Protein AF-A0A0K8QAM3-F1 (afdb_monomer)

Radius of gyration: 26.69 Å; Cα contacts (8 Å, |Δi|>4): 117; chains: 1; bounding box: 47×26×72 Å

Sequence (130 aa):
MVESVHIAEGGRVRLVVLLTIAGCPLRGTITADSESALLAVPGVSAVDVELKVMSQEQRDALKEKLRGPGGQRSIPFNEPGALTKVFAVASGKGGVGKSSVTVNLACAMAAQGLRVGIIDADVYGFSVPA

Mean predicted aligned error: 11.94 Å

Secondary structure (DSSP, 8-state):
-EEEEEE-TTSEEEEEEEESSTT-TTHHHHHHHHHHHHHTSTT--EEEEEEEE--HHHHHHHHHHHH-TT-----GGGSTT--PPP-----SSTTSSHHHHHHHHHHHHHHTT---------SS---S--

pLDDT: mean 86.64, std 12.25, range [45.66, 98.0]

Solvent-accessible surface area (backbone atoms only — not comparable to full-atom values): 8330 Å² total; per-residue (Å²): 89,76,75,48,77,46,78,45,90,84,25,34,36,42,37,33,35,42,33,90,49,86,81,55,87,54,54,66,56,55,47,53,54,50,45,56,59,49,59,71,38,90,72,43,71,45,74,46,76,46,81,46,61,50,52,71,68,57,49,50,56,48,51,50,66,74,44,44,96,77,47,70,82,69,61,72,59,75,41,94,87,45,82,60,80,88,82,88,79,80,68,100,58,86,91,78,46,52,63,61,52,53,51,53,52,43,52,56,43,39,75,72,71,45,91,73,84,87,79,86,85,54,91,85,64,86,81,76,85,133

Nearest PDB structures (foldseek):
  2cu6-assembly1_A  TM=8.035E-01  e=2.277E-03  Thermus thermophilus HB8
  8zkc-assembly1_A-2  TM=4.203E-01  e=6.002E-04  Escherichia coli
  6qek-assembly1_B  TM=6.177E-01  e=7.799E-02  Desulfamplus magnetovallimortis BW-1
  6g6i-assembly1_A-2  TM=5.890E-01  e=6.825E-02  Magnetospirillum gryphiswaldense
  6g55-assembly1_A-2  TM=5.744E-01  e=3.163E-01  Magnetospirillum gryphiswaldense

Foldseek 3Di:
DWPDWDADPQQEIETEDEDQDPPDPCVVVVVVVVQVVSVPDPRHDYYHYHYDYDDPVRNVVVQDVVLPDVSPPDPQCPDPPRPDDDDDQDDPDPPPCSVVCQVVVQVVCVVVVDDDDDDDPDPPDDDDDD

Structure (mmCIF, N/CA/C/O backbone):
data_AF-A0A0K8QAM3-F1
#
_entry.id   AF-A0A0K8QAM3-F1
#
loop_
_atom_site.group_PDB
_atom_site.id
_atom_site.type_symbol
_atom_site.label_atom_id
_atom_site.label_alt_id
_atom_site.label_comp_id
_atom_site.label_asym_id
_atom_site.label_entity_id
_atom_site.label_seq_id
_atom_site.pdbx_PDB_ins_code
_atom_site.Cartn_x
_atom_site.Cartn_y
_atom_site.Cartn_z
_atom_site.occupancy
_atom_site.B_iso_or_equiv
_atom_site.auth_seq_id
_atom_site.auth_comp_id
_atom_site.auth_asym_id
_atom_site.auth_atom_id
_atom_site.pdbx_PDB_model_num
ATOM 1 N N . MET A 1 1 ? 4.055 0.319 -17.560 1.00 79.88 1 MET A N 1
ATOM 2 C CA . MET A 1 1 ? 5.528 0.270 -17.466 1.00 79.88 1 MET A CA 1
ATOM 3 C C . MET A 1 1 ? 6.130 0.634 -18.802 1.00 79.88 1 MET A C 1
ATOM 5 O O . MET A 1 1 ? 6.843 1.610 -18.826 1.00 79.88 1 MET A O 1
ATOM 9 N N . VAL A 1 2 ? 5.797 -0.021 -19.913 1.00 90.94 2 VAL A N 1
ATOM 10 C CA . VAL A 1 2 ? 6.146 0.519 -21.241 1.00 90.94 2 VAL A CA 1
ATOM 11 C C . VAL A 1 2 ? 5.241 1.716 -21.568 1.00 90.94 2 VAL A C 1
ATOM 13 O O . VAL A 1 2 ? 4.025 1.597 -21.421 1.00 90.94 2 VAL A O 1
ATOM 16 N N . GLU A 1 3 ? 5.827 2.860 -21.926 1.00 93.19 3 GLU A N 1
ATOM 17 C CA . GLU A 1 3 ? 5.121 4.067 -22.395 1.00 93.19 3 GLU A CA 1
ATOM 18 C C . GLU A 1 3 ? 4.975 4.051 -23.912 1.00 93.19 3 GLU A C 1
ATOM 20 O O . GLU A 1 3 ? 3.866 4.187 -24.423 1.00 93.19 3 GLU A O 1
ATOM 25 N N . SER A 1 4 ? 6.075 3.846 -24.634 1.00 94.69 4 SER A N 1
ATOM 26 C CA . SER A 1 4 ? 6.057 3.813 -26.092 1.00 94.69 4 SER A CA 1
ATOM 27 C C . SER A 1 4 ? 7.149 2.918 -26.662 1.00 94.69 4 SER A C 1
ATOM 29 O O . SER A 1 4 ? 8.169 2.648 -26.023 1.00 94.69 4 SER A O 1
ATOM 31 N N . VAL A 1 5 ? 6.904 2.457 -27.888 1.00 95.94 5 VAL A N 1
ATOM 32 C CA . VAL A 1 5 ? 7.865 1.743 -28.727 1.00 95.94 5 VAL A CA 1
ATOM 33 C C . VAL A 1 5 ? 7.839 2.403 -30.098 1.00 95.94 5 VAL A C 1
ATOM 35 O O . VAL A 1 5 ? 6.779 2.502 -30.716 1.00 95.94 5 VAL A O 1
ATOM 38 N N . HIS A 1 6 ? 8.995 2.853 -30.571 1.00 96.19 6 HIS A N 1
ATOM 39 C CA . HIS A 1 6 ? 9.159 3.428 -31.902 1.00 96.19 6 HIS A CA 1
ATOM 40 C C . HIS A 1 6 ? 10.180 2.613 -32.685 1.00 96.19 6 HIS A C 1
ATOM 42 O O . HIS A 1 6 ? 11.269 2.341 -32.187 1.00 96.19 6 HIS A O 1
ATOM 48 N N . ILE A 1 7 ? 9.833 2.240 -33.914 1.00 95.19 7 ILE A N 1
ATOM 49 C CA . ILE A 1 7 ? 10.699 1.472 -34.809 1.00 95.19 7 ILE A CA 1
ATOM 50 C C . ILE A 1 7 ? 11.054 2.388 -35.976 1.00 95.19 7 ILE A C 1
ATOM 52 O O . ILE A 1 7 ? 10.169 2.841 -36.699 1.00 95.19 7 ILE A O 1
ATOM 56 N N . ALA A 1 8 ? 12.336 2.705 -36.120 1.00 91.38 8 ALA A N 1
ATOM 57 C CA . ALA A 1 8 ? 12.849 3.518 -37.214 1.00 91.38 8 ALA A CA 1
ATOM 58 C C . ALA A 1 8 ? 13.244 2.649 -38.417 1.00 91.38 8 ALA A C 1
ATOM 60 O O . ALA A 1 8 ? 13.491 1.444 -38.291 1.00 91.38 8 ALA A O 1
ATOM 61 N N . GLU A 1 9 ? 13.361 3.283 -39.585 1.00 86.50 9 GLU A N 1
ATOM 62 C CA . GLU A 1 9 ? 13.928 2.643 -40.772 1.00 86.50 9 GLU A CA 1
ATOM 63 C C . GLU A 1 9 ? 15.339 2.105 -40.476 1.00 86.50 9 GLU A C 1
ATOM 65 O O . GLU A 1 9 ? 16.136 2.729 -39.770 1.00 86.50 9 GLU A O 1
ATOM 70 N N . GLY A 1 10 ? 15.633 0.904 -40.979 1.00 86.56 10 GLY A N 1
ATOM 71 C CA . GLY A 1 10 ? 16.888 0.201 -40.698 1.00 86.56 10 GLY A CA 1
ATOM 72 C C . GLY A 1 10 ? 16.900 -0.618 -39.402 1.00 86.56 10 GLY A C 1
ATOM 73 O O . GLY A 1 10 ? 17.960 -1.116 -39.031 1.00 86.56 10 GLY A O 1
ATOM 74 N N . GLY A 1 11 ? 15.760 -0.786 -38.719 1.00 90.88 11 GLY A N 1
ATOM 75 C CA . GLY A 1 11 ? 15.616 -1.754 -37.621 1.00 90.88 11 GLY A CA 1
ATOM 76 C C . GLY A 1 11 ? 15.990 -1.233 -36.232 1.00 90.88 11 GLY A C 1
ATOM 77 O O . GLY A 1 11 ? 16.149 -2.020 -35.302 1.00 90.88 11 GLY A O 1
ATOM 78 N N . ARG A 1 12 ? 16.149 0.082 -36.057 1.00 95.06 12 ARG A N 1
ATOM 79 C CA . ARG A 1 12 ? 16.437 0.667 -34.740 1.00 95.06 12 ARG A CA 1
ATOM 80 C C . ARG A 1 12 ? 15.151 0.813 -33.929 1.00 95.06 12 ARG A C 1
ATOM 82 O O . ARG A 1 12 ? 14.203 1.442 -34.395 1.00 95.06 12 ARG A O 1
ATOM 89 N N . VAL A 1 13 ? 15.140 0.295 -32.705 1.00 97.00 13 VAL A N 1
ATOM 90 C CA . VAL A 1 13 ? 14.004 0.368 -31.779 1.00 97.00 13 VAL A CA 1
ATOM 91 C C . VAL A 1 13 ? 14.319 1.338 -30.646 1.00 97.00 13 VAL A C 1
ATOM 93 O O . VAL A 1 13 ? 15.334 1.195 -29.973 1.00 97.00 13 VAL A O 1
ATOM 96 N N . ARG A 1 14 ? 13.432 2.302 -30.397 1.00 96.50 14 ARG A N 1
ATOM 97 C CA . ARG A 1 14 ? 13.445 3.132 -29.189 1.00 96.50 14 ARG A CA 1
ATOM 98 C C . ARG A 1 14 ? 12.306 2.709 -28.273 1.00 96.50 14 ARG A C 1
ATOM 100 O O . ARG A 1 14 ? 11.140 2.784 -28.662 1.00 96.50 14 ARG A O 1
ATOM 107 N N . LEU A 1 15 ? 12.649 2.277 -27.067 1.00 96.69 15 LEU A N 1
ATOM 108 C CA . LEU A 1 15 ? 11.724 1.847 -26.026 1.00 96.69 15 LEU A CA 1
ATOM 109 C C . LEU A 1 15 ? 11.734 2.870 -24.893 1.00 96.69 15 LEU A C 1
ATOM 111 O O . LEU A 1 15 ? 12.790 3.171 -24.346 1.00 96.69 15 LEU A O 1
ATOM 115 N N . VAL A 1 16 ? 10.561 3.351 -24.485 1.00 96.25 16 VAL A N 1
ATOM 116 C CA . VAL A 1 16 ? 10.433 4.187 -23.286 1.00 96.25 16 VAL A CA 1
ATOM 117 C C . VAL A 1 16 ? 9.748 3.399 -22.176 1.00 96.25 16 VAL A C 1
ATOM 119 O O . VAL A 1 16 ? 8.623 2.920 -22.342 1.00 96.25 16 VAL A O 1
ATOM 122 N N . VAL A 1 17 ? 10.411 3.278 -21.024 1.00 94.69 17 VAL A N 1
ATOM 123 C CA . VAL A 1 17 ? 9.899 2.578 -19.840 1.00 94.69 17 VAL A CA 1
ATOM 124 C C . VAL A 1 17 ? 9.732 3.553 -18.676 1.00 94.69 17 VAL A C 1
ATOM 126 O O . VAL A 1 17 ? 10.663 4.222 -18.238 1.00 94.69 17 VAL A O 1
ATOM 129 N N . LEU A 1 18 ? 8.523 3.599 -18.128 1.00 93.00 18 LEU A N 1
ATOM 130 C CA . LEU A 1 18 ? 8.169 4.319 -16.916 1.00 93.00 18 LEU A CA 1
ATOM 131 C C . LEU A 1 18 ? 8.451 3.474 -15.672 1.00 93.00 18 LEU A C 1
ATOM 133 O O . LEU A 1 18 ? 7.848 2.415 -15.463 1.00 93.00 18 LEU A O 1
ATOM 137 N N . LEU A 1 19 ? 9.299 4.008 -14.802 1.00 91.12 19 LEU A N 1
ATOM 138 C CA . LEU A 1 19 ? 9.567 3.527 -13.456 1.00 91.12 19 LEU A CA 1
ATOM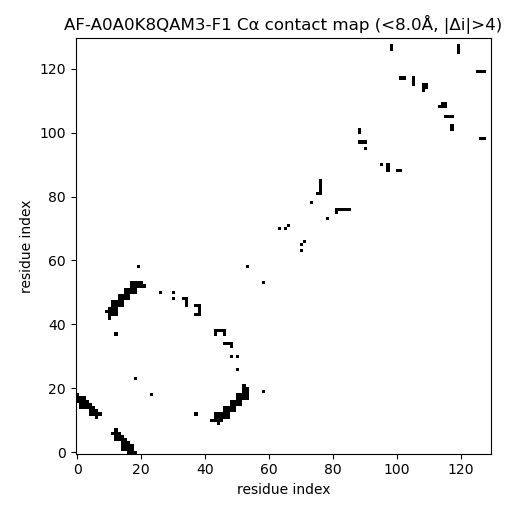 139 C C . LEU A 1 19 ? 8.579 4.147 -12.465 1.00 91.12 19 LEU A C 1
ATOM 141 O O . LEU A 1 19 ? 8.245 5.331 -12.540 1.00 91.12 19 LEU A O 1
ATOM 145 N N . THR A 1 20 ? 8.152 3.363 -11.480 1.00 84.62 20 THR A N 1
ATOM 146 C CA . THR A 1 20 ? 7.223 3.822 -10.434 1.00 84.62 20 THR A CA 1
ATOM 147 C C . THR A 1 20 ? 7.851 4.849 -9.490 1.00 84.62 20 THR A C 1
ATOM 149 O O . THR A 1 20 ? 7.137 5.677 -8.928 1.00 84.62 20 THR A O 1
ATOM 152 N N . ILE A 1 21 ? 9.178 4.823 -9.332 1.00 85.12 21 ILE A N 1
ATOM 153 C CA . ILE A 1 21 ? 9.952 5.739 -8.489 1.00 85.12 21 ILE A CA 1
ATOM 154 C C . ILE A 1 21 ? 11.272 6.130 -9.163 1.00 85.12 21 ILE A C 1
ATOM 156 O O . ILE A 1 21 ? 11.840 5.368 -9.946 1.00 85.12 21 ILE A O 1
ATOM 160 N N . ALA A 1 22 ? 11.803 7.299 -8.799 1.00 78.06 22 ALA A N 1
ATOM 161 C CA . ALA A 1 22 ? 13.105 7.764 -9.275 1.00 78.06 22 ALA A CA 1
ATOM 162 C C . ALA A 1 22 ? 14.273 6.920 -8.733 1.00 78.06 22 ALA A C 1
ATOM 164 O O . ALA A 1 22 ? 15.263 6.734 -9.418 1.00 78.06 22 ALA A O 1
ATOM 165 N N . GLY A 1 23 ? 14.165 6.363 -7.528 1.00 80.31 23 GLY A N 1
ATOM 166 C CA . GLY A 1 23 ? 15.245 5.588 -6.909 1.00 80.31 23 GLY A CA 1
ATOM 167 C C . GLY A 1 23 ? 15.279 4.103 -7.275 1.00 80.31 23 GLY A C 1
ATOM 168 O O . GLY A 1 23 ? 15.796 3.327 -6.483 1.00 80.31 23 GLY A O 1
ATOM 169 N N . CYS A 1 24 ? 14.670 3.668 -8.384 1.00 81.06 24 CYS A N 1
ATOM 170 C CA . CYS A 1 24 ? 14.531 2.235 -8.661 1.00 81.06 24 CYS A CA 1
ATOM 171 C C . CYS A 1 24 ? 15.917 1.556 -8.782 1.00 81.06 24 CYS A C 1
ATOM 173 O O . CYS A 1 24 ? 16.656 1.874 -9.717 1.00 81.06 24 CYS A O 1
ATOM 175 N N . PRO A 1 25 ? 16.273 0.612 -7.885 1.00 84.19 25 PRO A N 1
ATOM 176 C CA . PRO A 1 25 ? 17.587 -0.037 -7.902 1.00 84.19 25 PRO A CA 1
ATOM 177 C C . PRO A 1 25 ? 17.756 -0.979 -9.101 1.00 84.19 25 PRO A C 1
ATOM 179 O O . PRO A 1 25 ? 18.874 -1.303 -9.481 1.00 84.19 25 PRO A O 1
ATOM 182 N N . LEU A 1 26 ? 16.649 -1.377 -9.734 1.00 89.00 26 LEU A N 1
ATOM 183 C CA . LEU A 1 26 ? 16.622 -2.298 -10.871 1.00 89.00 26 LEU A CA 1
ATOM 184 C C . LEU A 1 26 ? 16.786 -1.607 -12.232 1.00 89.00 26 LEU A C 1
ATOM 186 O O . LEU A 1 26 ? 16.614 -2.255 -13.256 1.00 89.00 26 LEU A O 1
ATOM 190 N N . ARG A 1 27 ? 17.113 -0.308 -12.275 1.00 88.00 27 ARG A N 1
ATOM 191 C CA . ARG A 1 27 ? 17.309 0.451 -13.526 1.00 88.00 27 ARG A CA 1
ATOM 192 C C . ARG A 1 27 ? 18.217 -0.268 -14.524 1.00 88.00 27 ARG A C 1
ATOM 194 O O . ARG A 1 27 ? 17.813 -0.462 -15.662 1.00 88.00 27 ARG A O 1
ATOM 201 N N . GLY A 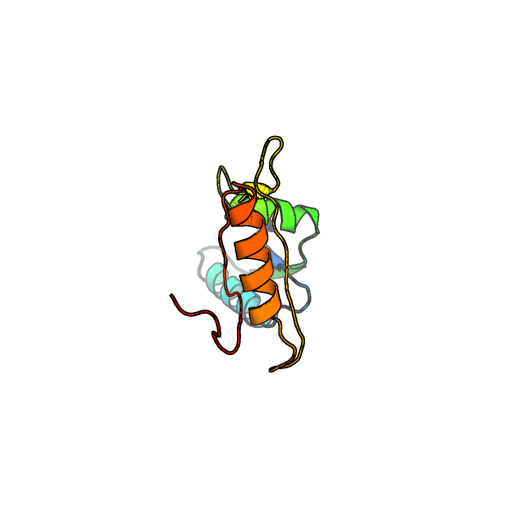1 28 ? 19.400 -0.696 -14.076 1.00 90.56 28 GLY A N 1
ATOM 202 C CA . GLY A 1 28 ? 20.366 -1.388 -14.933 1.00 90.56 28 GLY A CA 1
ATOM 203 C C . GLY A 1 28 ? 19.838 -2.724 -15.455 1.00 90.56 28 GLY A C 1
ATOM 204 O O . GLY A 1 28 ? 19.952 -3.001 -16.643 1.00 90.56 28 GLY A O 1
ATOM 205 N N . THR A 1 29 ? 19.195 -3.510 -14.587 1.00 92.94 29 THR A N 1
ATOM 206 C CA . THR A 1 29 ? 18.574 -4.789 -14.957 1.00 92.94 29 THR A CA 1
ATOM 207 C C . THR A 1 29 ? 17.465 -4.596 -15.986 1.00 92.94 29 THR A C 1
ATOM 209 O O . THR A 1 29 ? 17.460 -5.269 -17.005 1.00 92.94 29 THR A O 1
ATOM 212 N N . ILE A 1 30 ? 16.569 -3.627 -15.776 1.00 92.69 30 ILE A N 1
ATOM 213 C CA . ILE A 1 30 ? 15.461 -3.346 -16.700 1.00 92.69 30 ILE A CA 1
ATOM 214 C C . ILE A 1 30 ? 15.989 -2.940 -18.078 1.00 92.69 30 ILE A C 1
ATOM 216 O O . ILE A 1 30 ? 15.458 -3.412 -19.081 1.00 92.69 30 ILE A O 1
ATOM 220 N N . THR A 1 31 ? 17.020 -2.092 -18.141 1.00 94.19 31 THR A N 1
ATOM 221 C CA . THR A 1 31 ? 17.662 -1.715 -19.407 1.00 94.19 31 THR A CA 1
ATOM 222 C C . THR A 1 31 ? 18.260 -2.936 -20.103 1.00 94.19 31 THR A C 1
ATOM 224 O O . THR A 1 31 ? 17.873 -3.226 -21.231 1.00 94.19 31 THR A O 1
ATOM 227 N N . ALA A 1 32 ? 19.126 -3.690 -19.418 1.00 95.31 32 ALA A N 1
ATOM 228 C CA . ALA A 1 32 ? 19.829 -4.831 -20.003 1.00 95.31 32 ALA A CA 1
ATOM 229 C C . ALA A 1 32 ? 18.873 -5.942 -20.470 1.00 95.31 32 ALA A C 1
ATOM 231 O O . ALA A 1 32 ? 19.013 -6.456 -21.579 1.00 95.31 32 ALA A O 1
ATOM 232 N N . ASP A 1 33 ? 17.868 -6.279 -19.658 1.00 96.38 33 ASP A N 1
ATOM 233 C CA . ASP A 1 33 ? 16.877 -7.302 -20.000 1.00 96.38 33 ASP A CA 1
ATOM 234 C C . ASP A 1 33 ? 16.021 -6.862 -21.194 1.00 96.38 33 ASP A C 1
ATOM 236 O O . ASP A 1 33 ? 15.729 -7.667 -22.080 1.00 96.38 33 ASP A O 1
ATOM 240 N N . SER A 1 34 ? 15.648 -5.577 -21.253 1.00 95.81 34 SER A N 1
ATOM 241 C CA . SER A 1 34 ? 14.869 -5.030 -22.370 1.00 95.81 34 SER A CA 1
ATOM 242 C C . SER A 1 34 ? 15.673 -5.009 -23.670 1.00 95.81 34 SER A C 1
ATOM 244 O O . SER A 1 34 ? 15.144 -5.380 -24.715 1.00 95.81 34 SER A O 1
ATOM 246 N N . GLU A 1 35 ? 16.945 -4.607 -23.619 1.00 96.06 35 GLU A N 1
ATOM 247 C CA . GLU A 1 35 ? 17.847 -4.629 -24.776 1.00 96.06 35 GLU A CA 1
ATOM 248 C C . GLU A 1 35 ? 18.067 -6.053 -25.282 1.00 96.06 35 GLU A C 1
ATOM 250 O O . GLU A 1 35 ? 17.881 -6.315 -26.469 1.00 96.06 35 GLU A O 1
ATOM 255 N N . SER A 1 36 ? 18.386 -6.986 -24.380 1.00 96.88 36 SER A N 1
ATOM 256 C CA . SER A 1 36 ? 18.585 -8.401 -24.705 1.00 96.88 36 SER A CA 1
ATOM 257 C C . SER A 1 36 ? 17.348 -9.010 -25.373 1.00 96.88 36 SER A C 1
ATOM 259 O O . SER A 1 36 ? 17.448 -9.638 -26.430 1.00 96.88 36 SER A O 1
ATOM 261 N N . ALA A 1 37 ? 16.159 -8.762 -24.813 1.00 96.12 37 ALA A N 1
ATOM 262 C CA . ALA A 1 37 ? 14.906 -9.263 -25.365 1.00 96.12 37 ALA A CA 1
ATOM 263 C C . ALA A 1 37 ? 14.580 -8.665 -26.744 1.00 96.12 37 ALA A C 1
ATOM 265 O O . ALA A 1 37 ? 14.111 -9.383 -27.626 1.00 96.12 37 ALA A O 1
ATOM 266 N N . LEU A 1 38 ? 14.825 -7.366 -26.948 1.00 95.75 38 LEU A N 1
ATOM 267 C CA . LEU A 1 38 ? 14.532 -6.688 -28.213 1.00 95.75 38 LEU A CA 1
ATOM 268 C C . LEU A 1 38 ? 15.544 -7.027 -29.314 1.00 95.75 38 LEU A C 1
ATOM 270 O O . LEU A 1 38 ? 15.144 -7.177 -30.465 1.00 95.75 38 LEU A O 1
ATOM 274 N N . LEU A 1 39 ? 16.825 -7.204 -28.984 1.00 96.12 39 LEU A N 1
ATOM 275 C CA . LEU A 1 39 ? 17.857 -7.614 -29.945 1.00 96.12 39 LEU A CA 1
ATOM 276 C C . LEU A 1 39 ? 17.663 -9.048 -30.456 1.00 96.12 39 LEU A C 1
ATOM 278 O O . LEU A 1 39 ? 18.119 -9.375 -31.549 1.00 96.12 39 LEU A O 1
ATOM 282 N N . ALA A 1 40 ? 16.966 -9.900 -29.702 1.00 96.69 40 ALA A N 1
ATOM 283 C CA . ALA A 1 40 ? 16.603 -11.242 -30.153 1.00 96.69 40 ALA A CA 1
ATOM 284 C C . ALA A 1 40 ? 15.500 -11.246 -31.235 1.00 96.69 40 ALA A C 1
ATOM 286 O O . ALA A 1 40 ? 15.243 -12.286 -31.845 1.00 96.69 40 ALA A O 1
ATOM 287 N N . VAL A 1 41 ? 14.835 -10.111 -31.482 1.00 95.75 41 VAL A N 1
ATOM 288 C CA . VAL A 1 41 ? 13.764 -10.001 -32.478 1.00 95.75 41 VAL A CA 1
ATOM 289 C C . VAL A 1 41 ? 14.363 -9.826 -33.884 1.00 95.75 41 VAL A C 1
ATOM 291 O O . VAL A 1 41 ? 15.123 -8.881 -34.115 1.00 95.75 41 VAL A O 1
ATOM 294 N N . PRO A 1 42 ? 14.006 -10.679 -34.866 1.00 94.69 42 PRO A N 1
ATOM 295 C CA . PRO A 1 42 ? 14.496 -10.544 -36.235 1.00 94.69 42 PRO A CA 1
ATOM 296 C C . PRO A 1 42 ? 14.191 -9.168 -36.839 1.00 94.69 42 PRO A C 1
ATOM 298 O O . PRO A 1 42 ? 13.064 -8.682 -36.770 1.00 94.69 42 PRO A O 1
ATOM 301 N N . GLY A 1 43 ? 15.198 -8.559 -37.468 1.00 92.94 43 GLY A N 1
ATOM 302 C CA . GLY A 1 43 ? 15.084 -7.232 -38.080 1.00 92.94 43 GLY A CA 1
ATOM 303 C C . GLY A 1 43 ? 15.402 -6.066 -37.141 1.00 92.94 43 GLY A C 1
ATOM 304 O O . GLY A 1 43 ? 15.476 -4.935 -37.617 1.00 92.94 43 GLY A O 1
ATOM 305 N N . VAL A 1 44 ? 15.643 -6.316 -35.848 1.00 96.19 44 VAL A N 1
ATOM 306 C CA . VAL A 1 44 ? 16.160 -5.301 -34.922 1.00 96.19 44 VAL A CA 1
ATOM 307 C C . VAL A 1 44 ? 17.678 -5.208 -35.057 1.00 96.19 44 VAL A C 1
ATOM 309 O O . VAL A 1 44 ? 18.392 -6.193 -34.897 1.00 96.19 44 VAL A O 1
ATOM 312 N N . SER A 1 45 ? 18.180 -4.015 -35.365 1.00 94.38 45 SER A N 1
ATOM 313 C CA . SER A 1 45 ? 19.610 -3.742 -35.558 1.00 94.38 45 SER A CA 1
ATOM 314 C C . SER A 1 45 ? 20.239 -2.986 -34.390 1.00 94.38 45 SER A C 1
ATOM 316 O O . SER A 1 45 ? 21.445 -3.075 -34.172 1.00 94.38 45 SER A O 1
ATOM 318 N N . ALA A 1 46 ? 19.435 -2.228 -33.643 1.00 94.94 46 ALA A N 1
ATOM 319 C CA . ALA A 1 46 ? 19.871 -1.454 -32.489 1.00 94.94 46 ALA A CA 1
ATOM 320 C C . ALA A 1 46 ? 18.685 -1.159 -31.567 1.00 94.94 46 ALA A C 1
ATOM 322 O O . ALA A 1 46 ? 17.556 -1.006 -32.038 1.00 94.94 46 ALA A O 1
ATOM 323 N N . VAL A 1 47 ? 18.952 -1.022 -30.269 1.00 96.88 47 VAL A N 1
ATOM 324 C CA . VAL A 1 47 ? 17.945 -0.712 -29.249 1.00 96.88 47 VAL A CA 1
ATOM 325 C C . VAL A 1 47 ? 18.419 0.474 -28.412 1.00 96.88 47 VAL A C 1
ATOM 327 O O . VAL A 1 47 ? 19.584 0.532 -28.037 1.00 96.88 47 VAL A O 1
ATOM 330 N N . ASP A 1 48 ? 17.518 1.415 -28.147 1.00 95.31 48 ASP A N 1
ATOM 331 C CA . ASP A 1 48 ? 17.705 2.537 -27.224 1.00 95.31 48 ASP A CA 1
ATOM 332 C C . ASP A 1 48 ? 16.597 2.491 -26.166 1.00 95.31 48 ASP A C 1
ATOM 334 O O . ASP A 1 48 ? 15.411 2.570 -26.506 1.00 95.31 48 ASP A O 1
ATOM 338 N N . VAL A 1 49 ? 16.968 2.317 -24.896 1.00 96.00 49 VAL A N 1
ATOM 339 C CA . VAL A 1 49 ? 16.018 2.225 -23.780 1.00 96.00 49 VAL A CA 1
ATOM 340 C C . VAL A 1 49 ? 16.082 3.489 -22.934 1.00 96.00 49 VAL A C 1
ATOM 342 O O . VAL A 1 49 ? 17.034 3.728 -22.193 1.00 96.00 49 VAL A O 1
ATOM 345 N N . GLU A 1 50 ? 15.011 4.273 -22.976 1.00 95.12 50 GLU A N 1
ATOM 346 C CA . GLU A 1 50 ? 14.849 5.463 -22.152 1.00 95.12 50 GLU A CA 1
ATOM 347 C C . GLU A 1 50 ? 14.021 5.138 -20.904 1.00 95.12 50 GLU A C 1
ATOM 349 O O . GLU A 1 50 ? 12.870 4.704 -20.989 1.00 95.12 50 GLU A O 1
ATOM 354 N N . LEU A 1 51 ? 14.588 5.391 -19.723 1.00 94.31 51 LEU A N 1
ATOM 355 C CA . LEU A 1 51 ? 13.877 5.247 -18.456 1.00 94.31 51 LEU A CA 1
ATOM 356 C C . LEU A 1 51 ? 13.359 6.604 -17.975 1.00 94.31 51 LEU A C 1
ATOM 358 O O . LEU A 1 51 ? 14.135 7.517 -17.696 1.00 94.31 51 LEU A O 1
ATOM 362 N N . LYS A 1 52 ? 12.046 6.711 -17.785 1.00 93.88 52 LYS A N 1
ATOM 363 C CA . LYS A 1 52 ? 11.382 7.886 -17.203 1.00 93.88 52 LYS A CA 1
ATOM 364 C C . LYS A 1 52 ? 10.707 7.524 -15.887 1.00 93.88 52 LYS A C 1
ATOM 366 O O . LYS A 1 52 ? 10.552 6.355 -15.548 1.00 93.88 52 LYS A O 1
ATOM 371 N N . VAL A 1 53 ? 10.302 8.526 -15.116 1.00 93.25 53 VAL A N 1
ATOM 372 C CA . VAL A 1 53 ? 9.562 8.322 -13.863 1.00 93.25 53 VAL A CA 1
ATOM 373 C C . VAL A 1 53 ? 8.097 8.656 -14.095 1.00 93.25 53 VAL A C 1
ATOM 375 O O . VAL A 1 53 ? 7.791 9.681 -14.694 1.00 93.25 53 VAL A O 1
ATOM 378 N N . MET A 1 54 ? 7.197 7.809 -13.595 1.00 92.69 54 MET A N 1
ATOM 379 C CA . MET A 1 54 ? 5.759 8.053 -13.687 1.00 92.69 54 MET A CA 1
ATOM 380 C C . MET A 1 54 ? 5.363 9.353 -12.982 1.00 92.69 54 MET A C 1
ATOM 382 O O . MET A 1 54 ? 5.760 9.567 -11.825 1.00 92.69 54 MET A O 1
ATOM 386 N N . SER A 1 55 ? 4.509 10.144 -13.635 1.00 91.81 55 SER A N 1
ATOM 387 C CA . SER A 1 55 ? 3.764 11.238 -13.007 1.00 91.81 55 SER A CA 1
ATOM 388 C C . SER A 1 55 ? 2.769 10.709 -11.967 1.00 91.81 55 SER A C 1
ATOM 390 O O . SER A 1 55 ? 2.485 9.510 -11.900 1.00 91.81 55 SER A O 1
ATOM 392 N N . GLN A 1 56 ? 2.220 11.602 -11.140 1.00 87.12 56 GLN A N 1
ATOM 393 C CA . GLN A 1 56 ? 1.203 11.232 -10.154 1.00 87.12 56 GLN A CA 1
ATOM 394 C C . GLN A 1 56 ? -0.046 10.636 -10.828 1.00 87.12 56 GLN A C 1
ATOM 396 O O . GLN A 1 56 ? -0.497 9.564 -10.436 1.00 87.12 56 GLN A O 1
ATOM 401 N N . GLU A 1 57 ? -0.516 11.259 -11.909 1.00 88.69 57 GLU A N 1
ATOM 402 C CA . GLU A 1 57 ? -1.645 10.785 -12.720 1.00 88.69 57 GLU A CA 1
ATOM 403 C C . GLU A 1 57 ? -1.389 9.388 -13.302 1.00 88.69 57 GLU A C 1
ATOM 405 O O . GLU A 1 57 ? -2.229 8.498 -13.186 1.00 88.69 57 GLU A O 1
ATOM 410 N N . GLN A 1 58 ? -0.195 9.149 -13.857 1.00 89.19 58 GLN A N 1
ATOM 411 C CA . GLN A 1 58 ? 0.189 7.835 -14.384 1.00 89.19 58 GLN A CA 1
ATOM 412 C C . GLN A 1 58 ? 0.237 6.764 -13.283 1.00 89.19 58 GLN A C 1
ATOM 414 O O . GLN A 1 58 ? -0.152 5.617 -13.516 1.00 89.19 58 GLN A O 1
ATOM 419 N N . ARG A 1 59 ? 0.695 7.117 -12.072 1.00 86.62 59 ARG A N 1
ATOM 420 C CA . ARG A 1 59 ? 0.682 6.202 -10.918 1.00 86.62 59 ARG A CA 1
ATOM 421 C C . ARG A 1 59 ? -0.738 5.886 -10.476 1.00 86.62 59 ARG A C 1
ATOM 423 O O . ARG A 1 59 ? -1.008 4.739 -10.131 1.00 86.62 59 ARG A O 1
ATOM 430 N N . ASP A 1 60 ? -1.623 6.872 -10.463 1.00 84.06 60 ASP A N 1
ATOM 431 C CA . ASP A 1 60 ? -3.002 6.690 -10.023 1.00 84.06 60 ASP A CA 1
ATOM 432 C C . ASP A 1 60 ? -3.809 5.866 -11.035 1.00 84.06 60 ASP A C 1
ATOM 434 O O . ASP A 1 60 ? -4.450 4.894 -10.635 1.00 84.06 60 ASP A O 1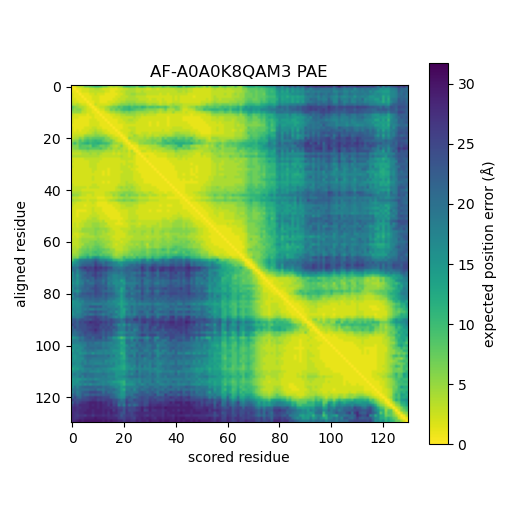
ATOM 438 N N . ALA A 1 61 ? -3.633 6.108 -12.337 1.00 85.38 61 ALA A N 1
ATOM 439 C CA . ALA A 1 61 ? -4.182 5.258 -13.396 1.00 85.38 61 ALA A CA 1
ATOM 440 C C . ALA A 1 61 ? -3.651 3.812 -13.324 1.00 85.38 61 ALA A C 1
ATOM 442 O O . ALA A 1 61 ? -4.397 2.846 -13.505 1.00 85.38 61 ALA A O 1
ATOM 443 N N . LEU A 1 62 ? -2.360 3.627 -13.012 1.00 85.19 62 LEU A N 1
ATOM 444 C CA . LEU A 1 62 ? -1.798 2.292 -12.795 1.00 85.19 62 LEU A CA 1
ATOM 445 C C . LEU A 1 62 ? -2.407 1.615 -11.559 1.00 85.19 62 LEU A C 1
ATOM 447 O O . LEU A 1 62 ? -2.736 0.431 -11.625 1.00 85.19 62 LEU A O 1
ATOM 451 N N . LYS A 1 63 ? -2.575 2.336 -10.442 1.00 81.50 63 LYS A N 1
ATOM 452 C CA . LYS A 1 63 ? -3.235 1.799 -9.240 1.00 81.50 63 LYS A CA 1
ATOM 453 C C . LYS A 1 63 ? -4.656 1.354 -9.557 1.00 81.50 63 LYS A C 1
ATOM 455 O O . LYS A 1 63 ? -5.042 0.276 -9.127 1.00 81.50 63 LYS A O 1
ATOM 460 N N . GLU A 1 64 ? -5.414 2.154 -10.296 1.00 81.50 64 GLU A N 1
ATOM 461 C CA . GLU A 1 64 ? -6.779 1.817 -10.700 1.00 81.50 64 GLU A CA 1
ATOM 462 C C . GLU A 1 64 ? -6.807 0.532 -11.538 1.00 81.50 64 GLU A C 1
ATOM 464 O O . GLU A 1 64 ? -7.506 -0.421 -11.191 1.00 81.50 64 GLU A O 1
ATOM 469 N N . LYS A 1 65 ? -5.944 0.442 -12.558 1.00 82.81 65 LYS A N 1
ATOM 470 C CA . LYS A 1 65 ? -5.830 -0.744 -13.418 1.00 82.81 65 LYS A CA 1
ATOM 471 C C . LYS A 1 65 ? -5.425 -2.007 -12.650 1.00 82.81 65 LYS A C 1
ATOM 473 O O . LYS A 1 65 ? -5.948 -3.081 -12.930 1.00 82.81 65 LYS A O 1
ATOM 478 N N . LEU A 1 66 ? -4.502 -1.893 -11.692 1.00 82.50 66 LEU A N 1
ATOM 479 C CA . LEU A 1 66 ? -4.032 -3.023 -10.878 1.00 82.50 66 LEU A CA 1
ATOM 480 C C . LEU A 1 66 ? -5.055 -3.484 -9.834 1.00 82.50 66 LEU A C 1
ATOM 482 O O . LEU A 1 66 ? -5.020 -4.638 -9.419 1.00 82.50 66 LEU A O 1
ATOM 486 N N . ARG A 1 67 ? -5.942 -2.594 -9.382 1.00 75.75 67 ARG A N 1
ATOM 487 C CA . ARG A 1 67 ? -6.935 -2.905 -8.347 1.00 75.75 67 ARG A CA 1
ATOM 488 C C . ARG A 1 67 ? -8.194 -3.594 -8.895 1.00 75.75 67 ARG A C 1
ATOM 490 O O . ARG A 1 67 ? -8.940 -4.158 -8.099 1.00 75.75 67 ARG A O 1
ATOM 497 N N . GLY A 1 68 ? -8.398 -3.604 -10.216 1.00 70.69 68 GLY A N 1
ATOM 498 C CA . GLY A 1 68 ? -9.531 -4.256 -10.884 1.00 70.69 68 GLY A CA 1
ATOM 499 C C . GLY A 1 68 ? -10.882 -3.542 -10.679 1.00 70.69 68 GLY A C 1
ATOM 500 O O . GLY A 1 68 ? -10.961 -2.561 -9.932 1.00 70.69 68 GLY A O 1
ATOM 501 N N . PRO A 1 69 ? -11.967 -4.006 -11.334 1.00 56.25 69 PRO A N 1
ATOM 502 C CA . PRO A 1 69 ? -13.316 -3.487 -11.097 1.00 56.25 69 PRO A CA 1
ATOM 503 C C . PRO A 1 69 ? -13.713 -3.706 -9.626 1.00 56.25 69 PRO A C 1
ATOM 505 O O . PRO A 1 69 ? -13.651 -4.832 -9.138 1.00 56.25 69 PRO A O 1
ATOM 508 N N . GLY A 1 70 ? -14.087 -2.638 -8.908 1.00 60.44 70 GLY A N 1
ATOM 509 C CA . GLY A 1 70 ? -14.315 -2.668 -7.449 1.00 60.44 70 GLY A CA 1
ATOM 510 C C . GLY A 1 70 ? -13.072 -2.354 -6.597 1.00 60.44 70 GLY A C 1
ATOM 511 O O . GLY A 1 70 ? -13.068 -2.560 -5.387 1.00 60.44 70 GLY A O 1
ATOM 512 N N . GLY A 1 71 ? -12.006 -1.849 -7.222 1.00 56.41 71 GLY A N 1
ATOM 513 C CA . GLY A 1 71 ? -10.665 -1.712 -6.655 1.00 56.41 71 GLY A CA 1
ATOM 514 C C . GLY A 1 71 ? -10.460 -0.720 -5.502 1.00 56.41 71 GLY A C 1
ATOM 515 O O . GLY A 1 71 ? -9.384 -0.692 -4.894 1.00 56.41 71 GLY A O 1
ATOM 516 N N . GLN A 1 72 ? -11.456 0.090 -5.153 1.00 60.62 72 GLN A N 1
ATOM 517 C CA . GLN A 1 72 ? -11.461 0.753 -3.853 1.00 60.62 72 GLN A CA 1
ATOM 518 C C . GLN A 1 72 ? -12.065 -0.217 -2.847 1.00 60.62 72 GLN A C 1
ATOM 520 O O . GLN A 1 72 ? -13.279 -0.334 -2.741 1.00 60.62 72 GLN A O 1
ATOM 525 N N . ARG A 1 73 ? -11.205 -0.888 -2.068 1.00 61.84 73 ARG A N 1
ATOM 526 C CA . ARG A 1 73 ? -11.628 -1.390 -0.758 1.00 61.84 73 ARG A CA 1
ATOM 527 C C . ARG A 1 73 ? -12.031 -0.167 0.063 1.00 61.84 73 ARG A C 1
ATOM 529 O O . ARG A 1 73 ? -11.177 0.469 0.681 1.00 61.84 73 ARG A O 1
ATOM 536 N N . SER A 1 74 ? -13.302 0.213 -0.014 1.00 71.00 74 SER A N 1
ATOM 537 C CA . SER A 1 74 ? -13.889 1.135 0.940 1.00 71.00 74 SER A CA 1
ATOM 538 C C . SER A 1 74 ? -13.784 0.482 2.313 1.00 71.00 74 SER A C 1
ATOM 540 O O . SER A 1 74 ? -13.865 -0.740 2.456 1.00 71.00 74 SER A O 1
ATOM 542 N N . ILE A 1 75 ? -13.514 1.289 3.334 1.00 78.56 75 ILE A N 1
ATOM 543 C CA . ILE A 1 75 ? -13.672 0.831 4.709 1.00 78.56 75 ILE A CA 1
ATOM 544 C C . ILE A 1 75 ? -15.178 0.904 4.959 1.00 78.56 75 ILE A C 1
ATOM 546 O O . ILE A 1 75 ? -15.688 2.024 4.993 1.00 78.56 75 ILE A O 1
ATOM 550 N N . PRO A 1 76 ? -15.894 -0.222 5.143 1.00 80.75 76 PRO A N 1
ATOM 551 C CA . PRO A 1 76 ? -17.356 -0.197 5.248 1.00 80.75 76 PRO A CA 1
ATOM 552 C C . PRO A 1 76 ? -17.847 0.700 6.393 1.00 80.75 76 PRO A C 1
ATOM 554 O O . PRO A 1 76 ? -18.917 1.290 6.327 1.00 80.75 76 PRO A O 1
ATOM 557 N N . PHE A 1 77 ? -17.026 0.864 7.436 1.00 83.12 77 PHE A N 1
ATOM 558 C CA . PHE A 1 77 ? -17.317 1.727 8.584 1.00 83.12 77 PHE A CA 1
ATOM 559 C C . PHE A 1 77 ? -17.243 3.234 8.288 1.00 83.12 77 PHE A C 1
ATOM 561 O O . PHE A 1 77 ? -17.709 4.026 9.101 1.00 83.12 77 PHE A O 1
ATOM 568 N N . ASN A 1 78 ? -16.677 3.637 7.147 1.00 81.50 78 ASN A N 1
ATOM 569 C CA . ASN A 1 78 ? -16.596 5.036 6.722 1.00 81.50 78 ASN A CA 1
ATOM 570 C C . ASN A 1 78 ? -17.681 5.407 5.700 1.00 81.50 78 ASN A C 1
ATOM 572 O O . ASN A 1 78 ? -17.730 6.554 5.257 1.00 81.50 78 ASN A O 1
ATOM 576 N N . GLU A 1 79 ? -18.525 4.457 5.294 1.00 85.12 79 GLU A N 1
ATOM 577 C CA . GLU A 1 79 ? -19.582 4.719 4.322 1.00 85.12 79 GLU A CA 1
ATOM 578 C C . GLU A 1 79 ? -20.748 5.501 4.952 1.00 85.12 79 GLU A C 1
ATOM 580 O O . GLU A 1 79 ? -21.045 5.342 6.144 1.00 85.12 79 GLU A O 1
ATOM 585 N N . PRO A 1 80 ? -21.441 6.355 4.176 1.00 82.25 80 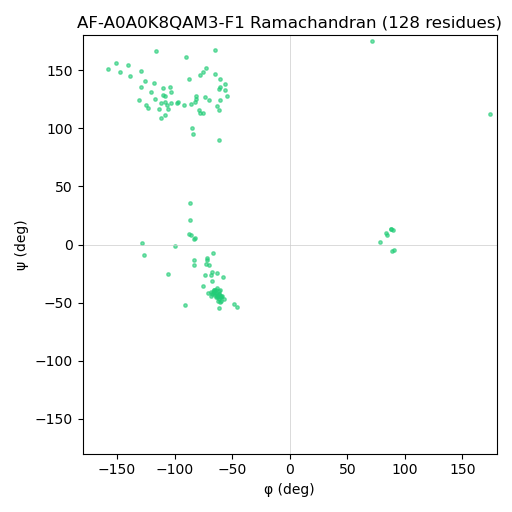PRO A N 1
ATOM 586 C CA . PRO A 1 80 ? -22.648 7.025 4.646 1.00 82.25 80 PRO A CA 1
ATOM 587 C C . PRO A 1 80 ? -23.680 6.012 5.160 1.00 82.25 80 PRO A C 1
ATOM 589 O O . PRO A 1 80 ? -24.031 5.062 4.467 1.00 82.25 80 PRO A O 1
ATOM 592 N N . GLY A 1 81 ? -24.175 6.215 6.383 1.00 86.50 81 GLY A N 1
ATOM 593 C CA . GLY A 1 81 ? -25.119 5.297 7.034 1.00 86.50 81 GLY A CA 1
ATOM 594 C C . GLY A 1 81 ? -24.468 4.200 7.884 1.00 86.50 81 GLY A C 1
ATOM 595 O O . GLY A 1 81 ? -25.182 3.493 8.596 1.00 86.50 81 GLY A O 1
ATOM 596 N N . ALA A 1 82 ? -23.135 4.086 7.894 1.00 88.19 82 ALA A N 1
ATOM 597 C CA . ALA A 1 82 ? -22.442 3.200 8.820 1.00 88.19 82 ALA A CA 1
ATOM 598 C C . ALA A 1 82 ? -22.680 3.636 10.278 1.00 88.19 82 ALA A C 1
ATOM 600 O O . ALA A 1 82 ? -22.319 4.737 10.704 1.00 88.19 82 ALA A O 1
ATOM 601 N N . LEU A 1 83 ? -23.284 2.743 11.065 1.00 89.81 83 LEU A N 1
ATOM 602 C CA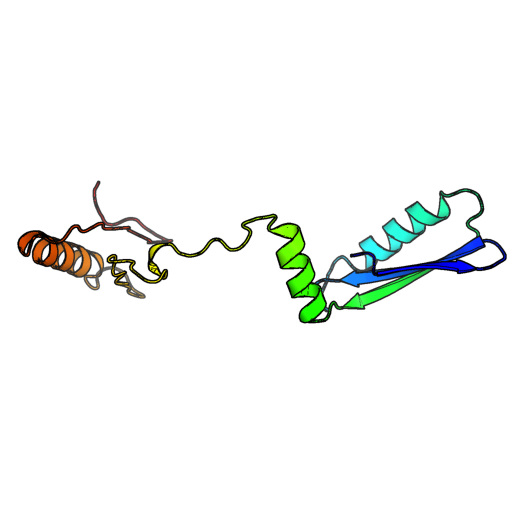 . LEU A 1 83 ? -23.535 2.962 12.495 1.00 89.81 83 LEU A CA 1
ATOM 603 C C . LEU A 1 83 ? -22.313 2.628 13.362 1.00 89.81 83 LEU A C 1
ATOM 605 O O . LEU A 1 83 ? -22.229 3.054 14.513 1.00 89.81 83 LEU A O 1
ATOM 609 N N . THR A 1 84 ? -21.360 1.867 12.823 1.00 91.75 84 THR A N 1
ATOM 610 C CA . THR A 1 84 ? -20.162 1.434 13.545 1.00 91.75 84 THR A CA 1
ATOM 611 C C . THR A 1 84 ? -19.224 2.611 13.792 1.00 91.75 84 THR A C 1
ATOM 613 O O . THR A 1 84 ? -18.780 3.275 12.858 1.00 91.75 84 THR A O 1
ATOM 616 N N . LYS A 1 85 ? -18.879 2.848 15.060 1.00 90.62 85 LYS A N 1
ATOM 617 C CA . LYS A 1 85 ? -17.839 3.802 15.461 1.00 90.62 85 LYS A CA 1
ATOM 618 C C . LYS A 1 85 ? -16.574 3.042 15.839 1.00 90.62 85 LYS A C 1
ATOM 620 O O . LYS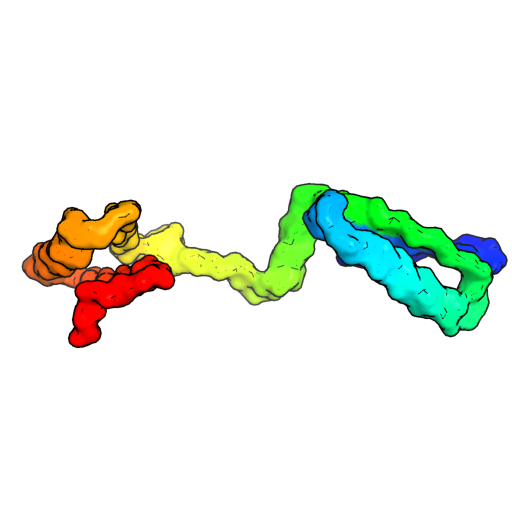 A 1 85 ? -16.638 2.080 16.598 1.00 90.62 85 LYS A O 1
ATOM 625 N N . VAL A 1 86 ? -15.438 3.478 15.301 1.00 91.00 86 VAL A N 1
ATOM 626 C CA . VAL A 1 86 ? -14.127 2.877 15.572 1.00 91.00 86 VAL A CA 1
ATOM 627 C C . VAL A 1 86 ? -13.370 3.772 16.546 1.00 91.00 86 VAL A C 1
ATOM 629 O O . VAL A 1 86 ? -13.127 4.941 16.253 1.00 91.00 86 VAL A O 1
ATOM 632 N N . PHE A 1 87 ? -12.988 3.217 17.696 1.00 91.88 87 PHE A N 1
ATOM 633 C CA . PHE A 1 87 ? -12.177 3.894 18.706 1.00 91.88 87 PHE A CA 1
ATOM 634 C C . PHE A 1 87 ? -10.799 3.238 18.764 1.00 91.88 87 PHE A C 1
ATOM 636 O O . PHE A 1 87 ? -10.691 2.040 19.019 1.00 91.88 87 PHE A O 1
ATOM 643 N N . ALA A 1 88 ? -9.746 4.018 18.528 1.00 92.31 88 ALA A N 1
ATOM 644 C CA . ALA A 1 88 ? -8.374 3.542 18.651 1.00 92.31 88 ALA A CA 1
ATOM 645 C C . ALA A 1 88 ? -7.855 3.805 20.070 1.00 92.31 88 ALA A C 1
ATOM 647 O O . ALA A 1 88 ? -7.776 4.956 20.500 1.00 92.31 88 ALA A O 1
ATOM 648 N N . VAL A 1 89 ? -7.476 2.742 20.782 1.00 90.50 89 VAL A N 1
ATOM 649 C CA . VAL A 1 89 ? -6.829 2.823 22.099 1.00 90.50 89 VAL A CA 1
ATOM 650 C C . VAL A 1 89 ? -5.393 2.338 21.947 1.00 90.50 89 VAL A C 1
ATOM 652 O O . VAL A 1 89 ? -5.147 1.153 21.735 1.00 90.50 89 VAL A O 1
ATOM 655 N N . ALA A 1 90 ? -4.433 3.256 22.026 1.00 89.12 90 ALA A N 1
ATOM 656 C CA . ALA A 1 90 ? -3.025 2.964 21.778 1.00 89.12 90 ALA A CA 1
ATOM 657 C C . ALA A 1 90 ? -2.134 3.464 22.918 1.00 89.12 90 ALA A C 1
ATOM 659 O O . ALA A 1 90 ? -2.413 4.486 23.545 1.00 89.12 90 ALA A O 1
ATOM 660 N N . SER A 1 91 ? -1.025 2.760 23.149 1.00 81.25 91 SER A N 1
ATOM 661 C CA . SER A 1 91 ? 0.069 3.227 23.995 1.00 81.25 91 SER A CA 1
ATOM 662 C C . SER A 1 91 ? 1.419 2.885 23.380 1.00 81.25 91 SER A C 1
ATOM 664 O O . SER A 1 91 ? 1.590 1.826 22.790 1.00 81.25 91 SER A O 1
ATOM 666 N N . GLY A 1 92 ? 2.407 3.763 23.556 1.00 74.44 92 GLY A N 1
ATOM 667 C CA . GLY A 1 92 ? 3.783 3.506 23.110 1.00 74.44 92 GLY A CA 1
ATOM 668 C C . GLY A 1 92 ? 4.617 2.663 24.084 1.00 74.44 92 GLY A C 1
ATOM 669 O O . GLY A 1 92 ? 5.826 2.559 23.909 1.00 74.44 92 GLY A O 1
ATOM 670 N N . LYS A 1 93 ? 4.011 2.145 25.162 1.00 78.00 93 LYS A N 1
ATOM 671 C CA . LYS A 1 93 ? 4.687 1.431 26.259 1.00 78.00 93 LYS A CA 1
ATOM 672 C C . LYS A 1 93 ? 3.784 0.338 26.836 1.00 78.00 93 LYS A C 1
ATOM 674 O O . LYS A 1 93 ? 2.562 0.511 26.873 1.00 78.00 93 LYS A O 1
ATOM 679 N N . GLY A 1 94 ? 4.392 -0.746 27.322 1.00 79.25 94 GLY A N 1
ATOM 680 C CA . GLY A 1 94 ? 3.707 -1.807 28.066 1.00 79.25 94 GLY A CA 1
ATOM 681 C C . GLY A 1 94 ? 3.308 -1.365 29.479 1.00 79.25 94 GLY A C 1
ATOM 682 O O . GLY A 1 94 ? 3.944 -0.494 30.067 1.00 79.25 94 GLY A O 1
ATOM 683 N N . GLY A 1 95 ? 2.234 -1.947 30.020 1.00 81.69 95 GLY A N 1
ATOM 684 C CA . GLY A 1 95 ? 1.814 -1.735 31.413 1.00 81.69 95 GLY A CA 1
ATOM 685 C C . GLY A 1 95 ? 1.066 -0.429 31.714 1.00 81.69 95 GLY A C 1
ATOM 686 O O . GLY A 1 95 ? 0.677 -0.211 32.853 1.00 81.69 95 GLY A O 1
ATOM 687 N N . VAL A 1 96 ? 0.797 0.426 30.722 1.00 87.44 96 VAL A N 1
ATOM 688 C CA . VAL A 1 96 ? 0.116 1.722 30.947 1.00 87.44 96 VAL A CA 1
ATOM 689 C C . VAL A 1 96 ? -1.417 1.643 30.957 1.00 87.44 96 VAL A C 1
ATOM 691 O O . VAL A 1 96 ? -2.096 2.664 30.943 1.00 87.44 96 VAL A O 1
ATOM 694 N N . GLY A 1 97 ? -1.978 0.432 30.941 1.00 89.56 97 GLY A N 1
ATOM 695 C CA . GLY A 1 97 ? -3.424 0.220 31.045 1.00 89.56 97 GLY A CA 1
ATOM 696 C C . GLY A 1 97 ? -4.213 0.243 29.729 1.00 89.56 97 GLY A C 1
ATOM 697 O O . GLY A 1 97 ? -5.438 0.258 29.794 1.00 89.56 97 GLY A O 1
ATOM 698 N N . LYS A 1 98 ? -3.567 0.182 28.549 1.00 91.81 98 LYS A N 1
ATOM 699 C CA . LYS A 1 98 ? -4.239 0.091 27.226 1.00 91.81 98 LYS A CA 1
ATOM 700 C C . LYS A 1 98 ? -5.370 -0.949 27.217 1.00 91.81 98 LYS A C 1
ATOM 702 O O . LYS A 1 98 ? -6.508 -0.623 26.881 1.00 91.81 98 LYS A O 1
ATOM 707 N N . SER A 1 99 ? -5.070 -2.186 27.618 1.00 90.12 99 SER A N 1
ATOM 708 C CA . SER A 1 99 ? -6.047 -3.284 27.615 1.00 90.12 99 SER A CA 1
ATOM 709 C C . SER A 1 99 ? -7.142 -3.080 28.660 1.00 90.12 99 SER A C 1
ATOM 711 O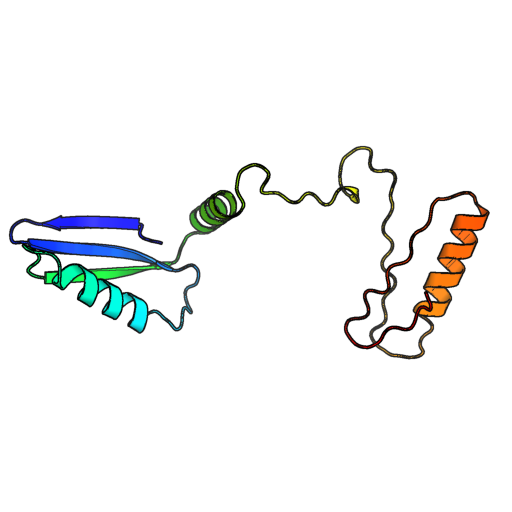 O . SER A 1 99 ? -8.316 -3.265 28.353 1.00 90.12 99 SER A O 1
ATOM 713 N N . SER A 1 100 ? -6.786 -2.610 29.860 1.00 92.69 100 SER A N 1
ATOM 714 C CA . SER A 1 100 ? -7.757 -2.325 30.922 1.00 92.69 100 SER A CA 1
ATOM 715 C C . SER A 1 100 ? -8.764 -1.259 30.498 1.00 92.69 100 SER A C 1
ATOM 717 O O . SER A 1 100 ? -9.963 -1.442 30.695 1.00 92.69 100 SER A O 1
ATOM 719 N N . VAL A 1 101 ? -8.303 -0.170 29.878 1.00 94.19 101 VAL A N 1
ATOM 720 C CA . VAL A 1 101 ? -9.186 0.879 29.348 1.00 94.19 101 VAL A CA 1
ATOM 721 C C . VAL A 1 101 ? -10.059 0.329 28.222 1.00 94.19 101 VAL A C 1
ATOM 723 O O . VAL A 1 101 ? -11.264 0.558 28.231 1.00 94.19 101 VAL A O 1
ATOM 726 N N . THR A 1 102 ? -9.479 -0.440 27.294 1.00 94.69 102 THR A N 1
ATOM 727 C CA . THR A 1 102 ? -10.209 -1.018 26.152 1.00 94.69 102 THR A CA 1
ATOM 728 C C . THR A 1 102 ? -11.354 -1.925 26.609 1.00 94.69 102 THR A C 1
ATOM 730 O O . THR A 1 102 ? -12.487 -1.754 26.164 1.00 94.69 102 THR A O 1
ATOM 733 N N . VAL A 1 103 ? -11.088 -2.849 27.539 1.00 95.25 103 VAL A N 1
ATOM 734 C CA . VAL A 1 103 ? -12.093 -3.798 28.042 1.00 95.25 103 VAL A CA 1
ATOM 735 C C . VAL A 1 103 ? -13.165 -3.088 28.870 1.00 95.25 103 VAL A C 1
ATOM 737 O O . VAL A 1 103 ? -14.349 -3.328 28.656 1.00 95.25 103 VAL A O 1
ATOM 740 N N . ASN A 1 104 ? -12.793 -2.171 29.770 1.00 96.88 104 ASN A N 1
ATOM 741 C CA . ASN A 1 104 ? -13.787 -1.452 30.577 1.00 96.88 104 ASN A CA 1
ATOM 742 C C . ASN A 1 104 ? -14.684 -0.549 29.722 1.00 96.88 104 ASN A C 1
ATOM 744 O O . ASN A 1 104 ? -15.893 -0.498 29.952 1.00 96.88 104 ASN A O 1
ATOM 748 N N . LEU A 1 105 ? -14.122 0.120 28.710 1.00 96.44 105 LEU A N 1
ATOM 749 C CA . LEU A 1 105 ? -14.903 0.911 27.761 1.00 96.44 105 LEU A CA 1
ATOM 750 C C . LEU A 1 105 ? -15.892 0.028 26.992 1.00 96.44 105 LEU A C 1
ATOM 752 O O . LEU A 1 105 ? -17.064 0.384 26.867 1.00 96.44 105 LEU A O 1
ATOM 756 N N . ALA A 1 106 ? -15.444 -1.141 26.533 1.00 96.69 106 ALA A N 1
ATOM 757 C CA . ALA A 1 106 ? -16.297 -2.093 25.836 1.00 96.69 106 ALA A CA 1
ATOM 758 C C . ALA A 1 106 ? -17.430 -2.624 26.726 1.00 96.69 106 ALA A C 1
ATOM 760 O O . ALA A 1 106 ? -18.582 -2.629 26.294 1.00 96.69 106 ALA A O 1
ATOM 761 N N . CYS A 1 107 ? -17.139 -2.994 27.978 1.00 97.62 107 CYS A N 1
ATOM 762 C CA . CYS A 1 107 ? -18.156 -3.425 28.939 1.00 97.62 107 CYS A CA 1
ATOM 763 C C . CYS A 1 107 ? -19.182 -2.320 29.221 1.00 97.62 107 CYS A C 1
ATOM 765 O O . CYS A 1 107 ? -20.381 -2.592 29.235 1.00 97.62 107 CYS A O 1
ATOM 767 N N . ALA A 1 108 ? -18.740 -1.069 29.396 1.00 98.00 108 ALA A N 1
ATOM 768 C CA . ALA A 1 108 ? -19.638 0.063 29.622 1.00 98.00 108 ALA A CA 1
ATOM 769 C C . ALA A 1 108 ? -20.551 0.332 28.412 1.00 98.00 108 ALA A C 1
ATOM 771 O O . ALA A 1 108 ? -21.746 0.565 28.583 1.00 98.00 108 ALA A O 1
ATOM 772 N N . MET A 1 109 ? -20.016 0.258 27.190 1.00 97.69 109 MET A N 1
ATOM 773 C CA . MET A 1 109 ? -20.799 0.393 25.955 1.00 97.69 109 MET A CA 1
ATOM 774 C C . MET A 1 109 ? -21.791 -0.765 25.774 1.00 97.69 109 MET A C 1
ATOM 776 O O . MET A 1 109 ? -22.947 -0.535 25.419 1.00 97.69 109 MET A O 1
ATOM 780 N N . ALA A 1 110 ? -21.374 -1.999 26.066 1.00 97.50 110 ALA A N 1
ATOM 781 C CA . ALA A 1 110 ? -22.246 -3.169 26.014 1.00 97.50 110 ALA A CA 1
ATOM 782 C C . ALA A 1 110 ? -23.385 -3.080 27.045 1.00 97.50 110 ALA A C 1
ATOM 784 O O . ALA A 1 110 ? -24.529 -3.393 26.722 1.00 97.50 110 ALA A O 1
ATOM 785 N N . ALA A 1 111 ? -23.110 -2.573 28.253 1.00 98.00 111 ALA A N 1
ATOM 786 C CA . ALA A 1 111 ? -24.125 -2.329 29.280 1.00 98.00 111 ALA A CA 1
ATOM 787 C C . ALA A 1 111 ? -25.167 -1.271 28.863 1.00 98.00 111 ALA A C 1
ATOM 789 O O . ALA A 1 111 ? -26.299 -1.306 29.337 1.00 98.00 111 ALA A O 1
ATOM 790 N N . GLN A 1 112 ? -24.818 -0.365 27.944 1.00 97.44 112 GLN A N 1
ATOM 791 C CA . GLN A 1 112 ? -25.753 0.583 27.322 1.00 97.44 112 GLN A CA 1
ATOM 792 C C . GLN A 1 112 ? -26.531 -0.023 26.137 1.00 97.44 112 GLN A C 1
ATOM 794 O O . GLN A 1 112 ? -27.272 0.685 25.459 1.00 97.44 112 GLN A O 1
ATOM 799 N N . GLY A 1 113 ? -26.369 -1.321 25.863 1.00 97.00 113 GLY A N 1
ATOM 800 C CA . GLY A 1 113 ? -27.051 -2.029 24.778 1.00 97.00 113 GLY A CA 1
ATOM 801 C C . GLY A 1 113 ? -26.385 -1.892 23.405 1.00 97.00 113 GLY A C 1
ATOM 802 O O . GLY A 1 113 ? -26.973 -2.292 22.400 1.00 97.00 113 GLY A O 1
ATOM 803 N N . LEU A 1 114 ? -25.168 -1.341 23.325 1.00 97.00 114 LEU A N 1
ATOM 804 C CA . LEU A 1 114 ? -24.438 -1.231 22.062 1.00 97.00 114 LEU A CA 1
ATOM 805 C C . LEU A 1 114 ? -23.809 -2.573 21.666 1.00 97.00 114 LEU A C 1
ATOM 807 O O . LEU A 1 114 ? -23.330 -3.338 22.502 1.00 97.00 114 LEU A O 1
ATOM 811 N N . ARG A 1 115 ? -23.743 -2.835 20.357 1.00 95.94 115 ARG A N 1
ATOM 812 C CA . ARG A 1 115 ? -22.959 -3.948 19.804 1.00 95.94 115 ARG A CA 1
ATOM 813 C C . ARG A 1 115 ? -21.492 -3.536 19.758 1.00 95.94 115 ARG A C 1
ATOM 815 O O . ARG A 1 115 ? -21.141 -2.620 19.018 1.00 95.94 115 ARG A O 1
ATOM 822 N N . VAL A 1 116 ? -20.649 -4.221 20.522 1.00 96.62 116 VAL A N 1
ATOM 823 C CA . VAL A 1 116 ? -19.225 -3.891 20.654 1.00 96.62 116 VAL A CA 1
ATOM 824 C C . VAL A 1 116 ? -18.369 -5.051 20.158 1.00 96.62 116 VAL A C 1
ATOM 826 O O . VAL A 1 116 ? -18.674 -6.209 20.428 1.00 96.62 116 VAL A O 1
ATOM 829 N N . GLY A 1 117 ? -17.294 -4.733 19.438 1.00 94.31 117 GLY A N 1
ATOM 830 C CA . GLY A 1 117 ? -16.226 -5.669 19.099 1.00 94.31 117 GLY A CA 1
ATOM 831 C C . GLY A 1 117 ? -14.884 -5.098 19.544 1.00 94.31 117 GLY A C 1
ATOM 832 O O . GLY A 1 117 ? -14.657 -3.895 19.417 1.00 94.31 117 GLY A O 1
ATOM 833 N N . ILE A 1 118 ? -14.008 -5.953 20.066 1.00 94.56 118 ILE A N 1
ATOM 834 C CA . ILE A 1 118 ? -12.630 -5.599 20.420 1.00 94.56 118 ILE A CA 1
ATOM 835 C C . ILE A 1 118 ? -11.704 -6.301 19.432 1.00 94.56 118 ILE A C 1
ATOM 837 O O . ILE A 1 118 ? -11.877 -7.482 19.145 1.00 94.56 118 ILE A O 1
ATOM 841 N N . ILE A 1 119 ? -10.720 -5.568 18.918 1.00 90.25 119 ILE A N 1
ATOM 842 C CA . ILE A 1 119 ? -9.639 -6.115 18.099 1.00 90.25 119 ILE A CA 1
ATOM 843 C C . ILE A 1 119 ? -8.332 -5.703 18.767 1.00 90.25 119 ILE A C 1
ATOM 845 O O . ILE A 1 119 ? -8.069 -4.509 18.915 1.00 90.25 119 ILE A O 1
ATOM 849 N N . ASP A 1 120 ? -7.518 -6.678 19.165 1.00 86.62 120 ASP A N 1
ATOM 850 C CA . ASP A 1 120 ? -6.169 -6.408 19.655 1.00 86.62 120 ASP A CA 1
ATOM 851 C C . ASP A 1 120 ? -5.222 -6.289 18.458 1.00 86.62 120 ASP A C 1
ATOM 853 O O . ASP A 1 120 ? -4.749 -7.280 17.906 1.00 86.62 120 ASP A O 1
ATOM 857 N N . ALA A 1 121 ? -4.999 -5.054 18.010 1.00 78.12 121 ALA A N 1
ATOM 858 C CA . ALA A 1 121 ? -4.083 -4.732 16.917 1.00 78.12 121 ALA A CA 1
ATOM 859 C C . ALA A 1 121 ? -2.640 -4.529 17.421 1.00 78.12 121 ALA A C 1
ATOM 861 O O . ALA A 1 121 ? -1.921 -3.651 16.940 1.00 78.12 121 ALA A O 1
ATOM 862 N N . ASP A 1 122 ? -2.233 -5.300 18.431 1.00 71.50 122 ASP A N 1
ATOM 863 C CA . ASP A 1 122 ? -0.878 -5.261 18.965 1.00 71.50 122 ASP A CA 1
ATOM 864 C C . ASP A 1 122 ? 0.072 -5.973 17.998 1.00 71.50 122 ASP A C 1
ATOM 866 O O . ASP A 1 122 ? -0.016 -7.178 17.774 1.00 71.50 122 ASP A O 1
ATOM 870 N N . VAL A 1 123 ? 0.982 -5.215 17.389 1.00 64.06 123 VAL A N 1
ATOM 871 C CA . VAL A 1 123 ? 1.962 -5.757 16.437 1.00 64.06 123 VAL A CA 1
ATOM 872 C C . VAL A 1 123 ? 3.044 -6.575 17.164 1.00 64.06 123 VAL A C 1
ATOM 874 O O . VAL A 1 123 ? 3.737 -7.363 16.523 1.00 64.06 123 VAL A O 1
ATOM 877 N N . TYR A 1 124 ? 3.184 -6.424 18.492 1.00 57.62 124 TYR A N 1
ATOM 878 C CA . TYR A 1 124 ? 4.322 -6.953 19.254 1.00 57.62 124 TYR A CA 1
ATOM 879 C C . TYR A 1 124 ? 3.968 -7.844 20.462 1.00 57.62 124 TYR A C 1
ATOM 881 O O . TYR A 1 124 ? 4.875 -8.479 21.001 1.00 57.62 124 TYR A O 1
ATOM 889 N N . GLY A 1 125 ? 2.702 -7.966 20.881 1.00 52.38 125 GLY A N 1
ATOM 890 C CA . GLY A 1 125 ? 2.316 -8.938 21.917 1.00 52.38 125 GLY A CA 1
ATOM 891 C C . GLY A 1 125 ? 0.860 -8.846 22.384 1.00 52.38 125 GLY A C 1
ATOM 892 O O . GLY A 1 125 ? 0.477 -7.890 23.052 1.00 52.38 125 GLY A O 1
ATOM 893 N N . PHE A 1 126 ? 0.058 -9.868 22.074 1.00 50.94 126 PHE A N 1
ATOM 894 C CA . PHE A 1 126 ? -1.368 -9.939 22.419 1.00 50.94 126 PHE A CA 1
ATOM 895 C C . PHE A 1 126 ? -1.603 -9.919 23.936 1.00 50.94 126 PHE A C 1
ATOM 897 O O . PHE A 1 126 ? -0.951 -10.644 24.686 1.00 50.94 126 PHE A O 1
ATOM 904 N N . SER A 1 127 ? -2.553 -9.101 24.390 1.00 55.94 127 SER A N 1
ATOM 905 C CA . SER A 1 127 ? -2.901 -8.941 25.813 1.00 55.94 127 SER A CA 1
ATOM 906 C C . SER A 1 127 ? -4.400 -9.101 26.106 1.00 55.94 127 SER A C 1
ATOM 908 O O . SER A 1 127 ? -4.807 -8.936 27.256 1.00 55.94 127 SER A O 1
ATOM 910 N N . VAL A 1 128 ? -5.235 -9.384 25.100 1.00 53.12 128 VAL A N 1
ATOM 911 C CA . VAL A 1 128 ? -6.680 -9.616 25.273 1.00 53.12 128 VAL A CA 1
ATOM 912 C C . VAL A 1 128 ? -6.974 -11.120 25.138 1.00 53.12 128 VAL A C 1
ATOM 914 O O . VAL A 1 128 ? -6.714 -11.676 24.071 1.00 53.12 128 VAL A O 1
ATOM 917 N N . PRO A 1 129 ? -7.475 -11.802 26.189 1.00 45.66 129 PRO A N 1
ATOM 918 C CA . PRO A 1 129 ? -7.895 -13.201 26.094 1.00 45.66 129 PRO A CA 1
ATOM 919 C C . PRO A 1 129 ? -9.094 -13.364 25.149 1.00 45.66 129 PRO A C 1
ATOM 921 O O . PRO A 1 129 ? -9.933 -12.463 25.072 1.00 45.66 129 PRO A O 1
ATOM 924 N N . ALA A 1 130 ? -9.150 -14.505 24.454 1.00 48.28 130 ALA A N 1
ATOM 925 C CA . ALA A 1 130 ? -10.275 -14.916 23.608 1.00 48.28 130 ALA A CA 1
ATOM 926 C C . ALA A 1 130 ? -11.520 -15.292 24.425 1.00 48.28 130 ALA A C 1
ATOM 928 O O . ALA A 1 130 ? -11.346 -15.814 25.552 1.00 48.28 130 ALA A O 1
#

=== Feature glossary ===
Feature key, reading from the visual/contextual features back to the raw sequence:

Rendered structure images. Si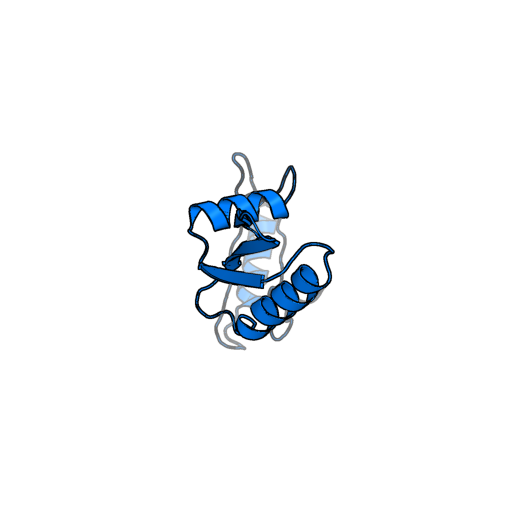x rendered views show the 3D structure from the faces of a cube — i.e. along ±x, ±y, ±z. Rendering representation is drawn randomly per protein from cartoon (secondary-structure ribbons), sticks (backbone bonds), or molecular surface; coloring is either N→C rainbow (blue at the N-terminus through red at the C-terminus) or one color per chain.

Contact-map, Ramachandran, and PAE plots. The contact map is a binary N×N matrix image: pixel (i, j) is dark where Cα_i and Cα_j are within 8 Å and |i−j|>4. Because the |i−j|>4 filter removes local helical contacts, off-diagonal stripes parallel to the main diagonal indicate parallel β-sheets; stripes perpendicular to it indicate antiparallel β-sheets. The Ramachandran plot scatters every residue's (φ, ψ) pair against the sterically allowed regions. The PAE heatmap renders the predicted-aligned-error matrix.

InterPro / GO / CATH / organism. Database cross-references. InterPro integrates a dozen domain/family signature databases into unified entries with residue-range hits. GO terms attach function/process/location labels with evidence codes. CATH codes position the fold in a four-level structural taxonomy. Organism is the NCBI-taxonomy species name.

Nearest PDB structures. The Foldseek neighbor list gives the closest experimentally determined structures in the PDB, ranked by structural alignment. TM-score near 1 means near-identical fold; near 0.3 means only rough topology match. This is how one finds what a novel AlphaFold prediction most resembles in the solved-structure universe.

Predicted aligned error. PAE(i, j) answers: if I align the predicted and true structures on residue i, how far off (in Å) do I expect residue j to be? A block-diagonal PAE matrix with low values on the blocks and high values off-diagonal is the signature of a multi-domain protein with confidently predicted domains but uncertain inter-domain orientation.

Solvent-accessible surface area. Accessible surface area quantifies burial. A residue with SASA near zero is packed into the hydrophobic core; one with SASA >100 Å² sits on the surface. Computed here via the Shrake–Rupley numerical algorithm with a 1.4 Å probe.

B-factor. B-factor (Debye–Waller factor) reflects atomic displacement in the crystal lattice. It is an experimental observable (units Å²), not a prediction; low values mean the atom is pinned down, high values mean it moves or is heterogeneous across the crystal.

pLDDT. For AlphaFold models, the B-factor field carries pLDDT — the model's own estimate of local accuracy on a 0–100 scale. Regions with pLDDT<50 should be treated as essentially unmodeled; they often correspond to intrinsically disordered segments.

Backbone torsions (φ/ψ). φ (phi) and ψ (psi) are the two rotatable backbone dihedrals per residue: φ is the C(i-1)–N–Cα–C torsion, ψ is the N–Cα–C–N(i+1) torsion, both in degrees on (−180°, 180°]. α-helical residues cluster near (−60°, −45°); β-strand residues near (−120°, +130°). A Ramachandran plot is simply a scatter of (φ, ψ) for every residue.

Radius of gyration, Cα contacts, bounding box. Radius of gyration (Rg) is the root-mean-square distance of Cα atoms from their centroid — a single number for overall size and compactness. A globular domain of N residues has Rg ≈ 2.2·N^0.38 Å; an extended or disordered chain has a much larger Rg. The Cα contact count is the number of residue pairs whose Cα atoms are within 8 Å and are more than four positions apart in sequence — a standard proxy for tertiary packing density. The bounding box is the smallest axis-aligned box enclosing all Cα atoms.

Secondary structure (3-state, P-SEA). Three-state secondary structure (P-SEA) collapses the eight DSSP classes into helix (a), strand (b), and coil (c). P-SEA assigns these from Cα geometry alone — distances and angles — without requiring backbone oxygens, so it works on any Cα trace.

Secondary structure (8-state, DSSP). DSSP 8-state secondary structure assigns each residue one of H (α-helix), G (3₁₀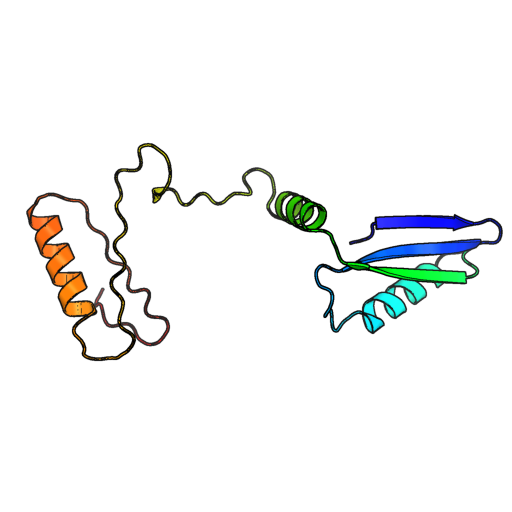-helix), I (π-helix), E (extended β-strand), B (isolated β-bridge), T (hydrogen-bonded turn), S (bend), or '-' (coil). The assignment is computed from backbone hydrogen-bond geometry via the Kabsch–Sander algorithm.

Foldseek 3Di. A 3Di character summarizes, for each residue, the relative orientation of the Cα frame of its nearest spatial neighbor. Because it encodes fold topology rather than chemistry, 3Di alignments detect remote structural similarity that sequence alignment misses.

mmCIF coordinates. The mmCIF block holds the 3D Cartesian coordinates of each backbone atom (N, Cα, C, O) in ångströms. mmCIF is the PDB's canonical archive format — a tagged-loop text representation of the atomic model.

Sequence. Sequence gives the chain of amino acids in standard one-letter code (A=alanine, C=cysteine, …, Y=tyrosine), read N→C. It is the only feature that is directly encoded by the gene; all structural features are derived from the folded form of this sequence.